Protein AF-A0A918VGZ7-F1 (afdb_monomer)

Solvent-accessible surface area (backbone atoms only — not comparable to full-atom values): 8531 Å² total; per-residue (Å²): 132,85,53,58,67,60,26,50,52,41,35,65,38,82,89,47,57,67,71,57,19,52,51,21,46,54,50,34,32,72,77,57,38,96,34,37,59,64,17,38,50,48,47,35,34,66,74,30,58,44,48,95,52,50,86,80,40,64,59,25,57,39,48,32,49,50,44,53,47,51,25,48,51,58,49,48,56,54,51,51,52,50,53,50,52,52,52,52,32,48,73,71,68,50,72,79,72,69,83,77,64,56,75,90,72,36,46,86,87,71,35,77,29,61,56,18,69,74,35,38,82,59,65,80,91,58,57,58,42,55,47,49,49,54,55,50,38,59,74,70,64,53,75,80,83,80,83,87,129

Sequence (149 aa):
MTCFLTNRAHVHDARLPLRRRHSALRNCITLFAPYGFRATYHHLTLSAAIPWRLEADPDALVWAVEELHGARVLWLARAEEYAAQRRADKQAGRRAVPNPRPWWLRSRWDGPDRVWHQDPFRHPPLRLSEYFRRQNAILGGAELSGLRG

Mean predicted aligned error: 8.01 Å

Foldseek 3Di:
DDDLVVLLVQLVPPVDDLVSNVVSLLVNCVVPPLLPSLLLVVLLCLPLVCDPDCVVPSCSSNVSSVLSVLLVVLLVVVVVVVVVVCVVCVVVVNNDADPPHQQSPQPCPRHVSVVCVVPSPPDDNDRSNVVSVVSVCVVVPPPPPDDDD

Radius of gyration: 17.55 Å; Cα contacts (8 Å, |Δi|>4): 126; chains: 1; bounding box: 43×27×51 Å

Organism: NCBI:txid36818

Secondary structure (DSSP, 8-state):
---HHHHHHHHH-TTS-HHHHHHHHHHHHHH--TT-HHHHHHHHHHHTT--SSTTT-STHHHHHHHHHHHHHHHHHHHHHHHHHHHHHHHHTT--PPPSSPPGGGS-TTTSTHHHHHH-TT-S-SS-HHHHHHHHHHHHTT---TT---

pLDDT: mean 80.6, std 16.65, range [31.03, 96.81]

Structure (mmCIF, N/CA/C/O backbone):
data_AF-A0A918VGZ7-F1
#
_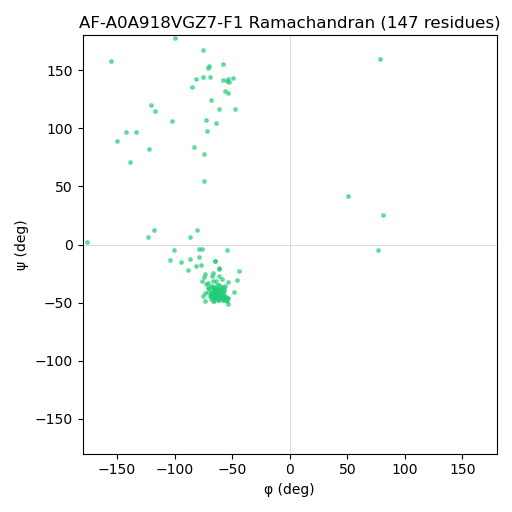entry.id   AF-A0A918VGZ7-F1
#
loop_
_atom_site.group_PDB
_atom_site.id
_atom_site.type_symbol
_atom_site.label_atom_id
_atom_site.label_alt_id
_atom_site.label_comp_id
_atom_site.label_asym_id
_atom_site.label_entity_id
_atom_site.label_seq_id
_atom_site.pdbx_PDB_ins_code
_atom_site.Cartn_x
_atom_site.Cartn_y
_atom_site.Cartn_z
_atom_site.occupancy
_atom_site.B_iso_or_equiv
_atom_site.auth_seq_id
_atom_site.auth_comp_id
_atom_site.auth_asym_id
_atom_site.auth_atom_id
_atom_site.pdbx_PDB_model_num
ATOM 1 N N . MET A 1 1 ? -12.089 9.234 -9.568 1.00 54.66 1 MET A N 1
ATOM 2 C CA . MET A 1 1 ? -10.765 8.679 -9.200 1.00 54.66 1 MET A CA 1
ATOM 3 C C . MET A 1 1 ? -10.811 7.169 -9.371 1.00 54.66 1 MET A C 1
ATOM 5 O O . MET A 1 1 ? -11.768 6.563 -8.908 1.00 54.66 1 MET A O 1
ATOM 9 N N . THR A 1 2 ? -9.835 6.568 -10.051 1.00 75.31 2 THR A N 1
ATOM 10 C CA . THR A 1 2 ? -9.709 5.105 -10.200 1.00 75.31 2 THR A CA 1
ATOM 11 C C . THR A 1 2 ? -9.331 4.445 -8.873 1.00 75.31 2 THR A C 1
ATOM 13 O O . THR A 1 2 ? -8.570 5.014 -8.089 1.00 75.31 2 THR A O 1
ATOM 16 N N . CYS A 1 3 ? -9.858 3.247 -8.600 1.00 90.62 3 CYS A N 1
ATOM 17 C CA . CYS A 1 3 ? -9.607 2.546 -7.340 1.00 90.62 3 CYS A CA 1
ATOM 18 C C . CYS A 1 3 ? -8.193 1.929 -7.294 1.00 90.62 3 CYS A C 1
ATOM 20 O O . CYS A 1 3 ? -7.492 1.842 -8.307 1.00 90.62 3 CYS A O 1
ATOM 22 N N . PHE A 1 4 ? -7.762 1.487 -6.107 1.00 92.81 4 PHE A N 1
ATOM 23 C CA . PHE A 1 4 ? -6.441 0.873 -5.908 1.00 92.81 4 PHE A CA 1
ATOM 24 C C . PHE A 1 4 ? -6.232 -0.343 -6.820 1.00 92.81 4 PHE A C 1
ATOM 26 O O . PHE A 1 4 ? -5.188 -0.468 -7.451 1.00 92.81 4 PHE A O 1
ATOM 33 N N . LEU A 1 5 ? -7.238 -1.216 -6.931 1.00 95.31 5 LEU A N 1
ATOM 34 C CA . LEU A 1 5 ? -7.140 -2.445 -7.723 1.00 95.31 5 LEU A CA 1
ATOM 35 C C . LEU A 1 5 ? -7.014 -2.160 -9.225 1.00 95.31 5 LEU A C 1
ATOM 37 O O . LEU A 1 5 ? -6.244 -2.836 -9.899 1.00 95.31 5 LEU A O 1
ATOM 41 N N . THR A 1 6 ? -7.689 -1.127 -9.737 1.00 96.19 6 THR A N 1
ATOM 42 C CA . THR A 1 6 ? -7.532 -0.695 -11.134 1.00 96.19 6 THR A CA 1
ATOM 43 C C . THR A 1 6 ? -6.113 -0.207 -11.407 1.00 96.19 6 THR A C 1
ATOM 45 O O . THR A 1 6 ? -5.495 -0.615 -12.385 1.00 96.19 6 THR A O 1
ATOM 48 N N . ASN A 1 7 ? -5.559 0.629 -10.523 1.00 95.69 7 ASN A N 1
ATOM 49 C CA . ASN A 1 7 ? -4.178 1.085 -10.672 1.00 95.69 7 ASN A CA 1
ATOM 50 C C . ASN A 1 7 ? -3.186 -0.084 -10.550 1.00 95.69 7 ASN A C 1
ATOM 52 O O . ASN A 1 7 ? -2.257 -0.164 -11.346 1.00 95.69 7 ASN A O 1
ATOM 56 N N . ARG A 1 8 ? -3.414 -1.042 -9.641 1.00 96.75 8 ARG A N 1
ATOM 57 C CA . ARG A 1 8 ? -2.621 -2.279 -9.560 1.00 96.75 8 ARG A CA 1
ATOM 58 C C . ARG A 1 8 ? -2.648 -3.045 -10.882 1.00 96.75 8 ARG A C 1
ATOM 60 O O . ARG A 1 8 ? -1.584 -3.390 -11.380 1.00 96.75 8 ARG A O 1
ATOM 67 N N . ALA A 1 9 ? -3.819 -3.247 -11.483 1.00 96.81 9 ALA A N 1
ATOM 68 C CA . ALA A 1 9 ? -3.925 -3.911 -12.783 1.00 96.81 9 ALA A CA 1
ATOM 69 C C . ALA A 1 9 ? -3.097 -3.193 -13.866 1.00 96.81 9 ALA A C 1
ATOM 71 O O . ALA A 1 9 ? -2.397 -3.843 -14.633 1.00 96.81 9 ALA A O 1
ATOM 72 N N . HIS A 1 10 ? -3.088 -1.857 -13.874 1.00 96.38 10 HIS A N 1
ATOM 73 C CA . HIS A 1 10 ? -2.246 -1.084 -14.791 1.00 96.38 10 HIS A CA 1
ATOM 74 C C . HIS A 1 10 ? -0.740 -1.206 -14.520 1.00 96.38 10 HIS A C 1
ATOM 76 O O . HIS A 1 10 ? 0.043 -1.042 -15.448 1.00 96.38 10 HIS A O 1
ATOM 82 N N . VAL A 1 11 ? -0.304 -1.485 -13.289 1.00 96.06 11 VAL A N 1
ATOM 83 C CA . VAL A 1 11 ? 1.116 -1.769 -13.005 1.00 96.06 11 VAL A CA 1
ATOM 84 C C . VAL A 1 11 ? 1.531 -3.124 -13.589 1.00 96.06 11 VAL A C 1
ATOM 86 O O . VAL A 1 11 ? 2.641 -3.250 -14.109 1.00 96.06 11 VAL A O 1
ATOM 89 N N . HIS A 1 12 ? 0.639 -4.115 -13.537 1.00 96.25 12 HIS A N 1
ATOM 90 C CA . HIS A 1 12 ? 0.852 -5.455 -14.101 1.00 96.25 12 HIS A CA 1
ATOM 91 C C . HIS A 1 12 ? 0.774 -5.499 -15.627 1.00 96.25 12 HIS A C 1
ATOM 93 O O . HIS A 1 12 ? 1.361 -6.381 -16.246 1.00 96.25 12 HIS A O 1
ATOM 99 N N . ASP A 1 13 ? 0.058 -4.563 -16.246 1.00 96.12 13 ASP A N 1
ATOM 100 C CA . ASP A 1 13 ? -0.147 -4.563 -17.691 1.00 96.12 13 ASP A CA 1
ATOM 101 C C . ASP A 1 13 ? 1.136 -4.191 -18.454 1.00 96.12 13 ASP A C 1
ATOM 103 O O . ASP A 1 13 ? 1.468 -3.017 -18.644 1.00 96.12 13 ASP A O 1
ATOM 107 N N . ALA A 1 14 ? 1.850 -5.215 -18.929 1.00 92.44 14 ALA A N 1
ATOM 108 C CA . ALA A 1 14 ? 3.072 -5.080 -19.717 1.00 92.44 14 ALA A CA 1
ATOM 109 C C . ALA A 1 14 ? 2.856 -4.410 -21.088 1.00 92.44 14 ALA A C 1
ATOM 111 O O . ALA A 1 14 ? 3.825 -3.979 -21.710 1.00 92.44 14 ALA A O 1
ATOM 112 N N . ARG A 1 15 ? 1.607 -4.284 -21.563 1.00 95.00 15 ARG A N 1
ATOM 113 C CA . ARG A 1 15 ? 1.286 -3.570 -22.812 1.00 95.00 15 ARG A CA 1
ATOM 114 C C . ARG A 1 15 ? 1.313 -2.056 -22.626 1.00 95.00 15 ARG A C 1
ATOM 116 O O . ARG A 1 15 ? 1.374 -1.314 -23.606 1.00 95.00 15 ARG A O 1
ATOM 123 N N . LEU A 1 16 ? 1.243 -1.579 -21.383 1.00 94.75 16 LEU A N 1
ATOM 124 C CA . LEU A 1 16 ? 1.318 -0.158 -21.086 1.00 94.75 16 LEU A CA 1
ATOM 125 C C . LEU A 1 16 ? 2.775 0.320 -21.072 1.00 94.75 16 LEU A C 1
ATOM 127 O O . LEU A 1 16 ? 3.649 -0.357 -20.528 1.00 94.75 16 LEU A O 1
ATOM 131 N N . PRO A 1 17 ? 3.046 1.542 -21.569 1.00 95.25 17 PRO A N 1
ATOM 132 C CA . PRO A 1 17 ? 4.354 2.162 -21.417 1.00 95.25 17 PRO A CA 1
ATOM 133 C C . PRO A 1 17 ? 4.790 2.201 -19.948 1.00 95.25 17 PRO A C 1
ATOM 135 O O . PRO A 1 17 ? 3.981 2.521 -19.071 1.00 95.25 17 PRO A O 1
ATOM 138 N N . LEU A 1 18 ? 6.083 1.986 -19.684 1.00 93.94 18 LEU A N 1
ATOM 139 C CA . LEU A 1 18 ? 6.672 2.013 -18.334 1.00 93.94 18 LEU A CA 1
ATOM 140 C C . LEU A 1 18 ? 6.265 3.246 -17.522 1.00 93.94 18 LEU A C 1
ATOM 142 O O . LEU A 1 18 ? 5.916 3.137 -16.349 1.00 93.94 18 LEU A O 1
ATOM 146 N N . ARG A 1 19 ? 6.217 4.420 -18.161 1.00 93.44 19 ARG A N 1
ATOM 147 C CA . ARG A 1 19 ? 5.764 5.665 -17.522 1.00 93.44 19 ARG A CA 1
ATOM 148 C C . ARG A 1 19 ? 4.338 5.560 -16.976 1.00 93.44 19 ARG A C 1
ATOM 150 O O . ARG A 1 19 ? 4.083 6.040 -15.878 1.00 93.44 19 ARG A O 1
ATOM 157 N N . ARG A 1 20 ? 3.416 4.914 -17.702 1.00 95.19 20 ARG A N 1
ATOM 158 C CA . ARG A 1 20 ? 2.031 4.709 -17.243 1.00 95.19 20 ARG A CA 1
ATOM 159 C C . ARG A 1 20 ? 1.962 3.704 -16.099 1.00 95.19 20 ARG A C 1
ATOM 161 O O . ARG A 1 20 ? 1.251 3.965 -15.131 1.00 95.19 20 ARG A O 1
ATOM 168 N N . ARG A 1 21 ? 2.734 2.615 -16.173 1.00 96.06 21 ARG A N 1
ATOM 169 C CA . ARG A 1 21 ? 2.862 1.631 -15.082 1.00 96.06 21 ARG A CA 1
ATOM 170 C C . ARG A 1 21 ? 3.387 2.309 -13.809 1.00 96.06 21 ARG A C 1
ATOM 172 O O . ARG A 1 21 ? 2.798 2.179 -12.740 1.00 96.06 21 ARG A O 1
ATOM 179 N N . HIS A 1 22 ? 4.419 3.145 -13.931 1.00 94.94 22 HIS A N 1
ATOM 180 C CA . HIS A 1 22 ? 4.969 3.926 -12.818 1.00 94.94 22 HIS A CA 1
ATOM 181 C C . HIS A 1 22 ? 3.978 4.953 -12.254 1.00 94.94 22 HIS A C 1
ATOM 183 O O . HIS A 1 22 ? 3.819 5.057 -11.037 1.00 94.94 22 HIS A O 1
ATOM 189 N N . SER A 1 23 ? 3.253 5.680 -13.109 1.00 95.12 23 SER A N 1
ATOM 190 C CA . SER A 1 23 ? 2.178 6.578 -12.664 1.00 95.12 23 SER A CA 1
ATOM 191 C C . SER A 1 23 ? 1.075 5.829 -11.913 1.00 95.12 23 SER A C 1
ATOM 193 O O . SER A 1 23 ? 0.595 6.320 -10.892 1.00 95.12 23 SER A O 1
ATOM 195 N N . ALA A 1 24 ? 0.704 4.629 -12.364 1.00 95.88 24 ALA A N 1
ATOM 196 C CA . ALA A 1 24 ? -0.270 3.793 -11.674 1.00 95.88 24 ALA A CA 1
ATOM 197 C C . ALA A 1 24 ? 0.234 3.355 -10.286 1.00 95.88 24 ALA A C 1
ATOM 199 O O . ALA A 1 24 ? -0.512 3.462 -9.311 1.00 95.88 24 ALA A O 1
ATOM 200 N N . LEU A 1 25 ? 1.515 2.987 -10.151 1.00 95.12 25 LEU A N 1
ATOM 201 C CA . LEU A 1 25 ? 2.133 2.718 -8.845 1.00 95.12 25 LEU A CA 1
ATOM 202 C C . LEU A 1 25 ? 2.057 3.947 -7.921 1.00 95.12 25 LEU A C 1
ATOM 204 O O 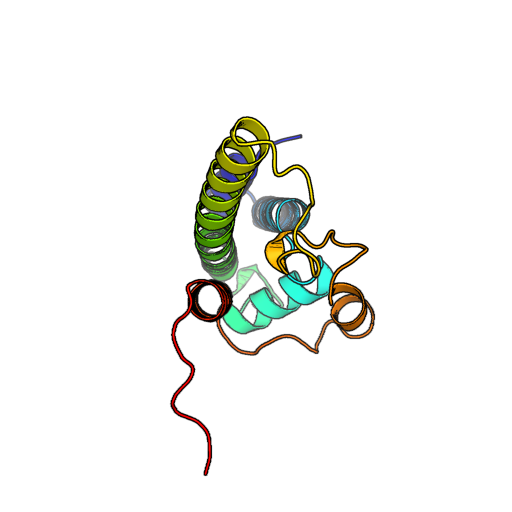. LEU A 1 25 ? 1.643 3.839 -6.767 1.00 95.12 25 LEU A O 1
ATOM 208 N N . ARG A 1 26 ? 2.383 5.142 -8.426 1.00 94.31 26 ARG A N 1
ATOM 209 C CA . ARG A 1 26 ? 2.274 6.396 -7.654 1.00 94.31 26 ARG A CA 1
ATOM 210 C C . ARG A 1 26 ? 0.836 6.692 -7.216 1.00 94.31 26 ARG A C 1
ATOM 212 O O . ARG A 1 26 ? 0.623 7.200 -6.112 1.00 94.31 26 ARG A O 1
ATOM 219 N N . ASN A 1 27 ? -0.155 6.348 -8.036 1.00 94.56 27 ASN A N 1
ATOM 220 C CA . ASN A 1 27 ? -1.563 6.454 -7.657 1.00 94.56 27 ASN A CA 1
ATOM 221 C C . ASN A 1 27 ? -1.923 5.458 -6.546 1.00 94.56 27 ASN A C 1
ATOM 223 O O . ASN A 1 27 ? -2.581 5.851 -5.583 1.00 94.56 27 ASN A O 1
ATOM 227 N N . CYS A 1 28 ? -1.442 4.211 -6.613 1.00 94.56 28 CYS A N 1
ATOM 228 C CA . CYS A 1 28 ? -1.604 3.238 -5.526 1.00 94.56 28 CYS A CA 1
ATOM 229 C C . CYS A 1 28 ? -1.037 3.765 -4.200 1.00 94.56 28 CYS A C 1
ATOM 231 O O . CYS A 1 28 ? -1.713 3.679 -3.176 1.00 94.56 28 CYS A O 1
ATOM 233 N N . ILE A 1 29 ? 0.153 4.376 -4.224 1.00 92.19 29 ILE A N 1
ATOM 234 C CA . ILE A 1 29 ? 0.775 4.974 -3.031 1.00 92.19 29 ILE A CA 1
ATOM 235 C C . ILE A 1 29 ? -0.044 6.168 -2.534 1.00 92.19 29 ILE A C 1
ATOM 237 O O . ILE A 1 29 ? -0.258 6.317 -1.338 1.00 92.19 29 ILE A O 1
ATOM 241 N N . THR A 1 30 ? -0.567 7.009 -3.428 1.00 89.75 30 THR A N 1
ATOM 242 C CA . THR A 1 30 ? -1.451 8.118 -3.027 1.00 89.75 30 THR A CA 1
ATOM 243 C C . THR A 1 30 ? -2.679 7.619 -2.259 1.00 89.75 30 THR A C 1
ATOM 245 O O . THR A 1 30 ? -3.068 8.252 -1.277 1.00 89.75 30 THR A O 1
ATOM 248 N N . LEU A 1 31 ? -3.243 6.478 -2.672 1.00 89.19 31 LEU A N 1
ATOM 249 C CA . LEU A 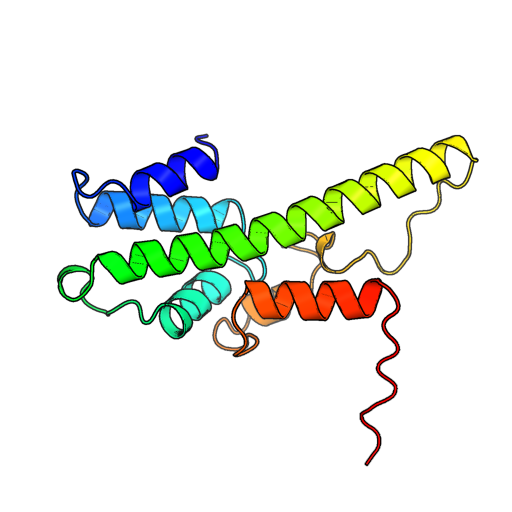1 31 ? -4.403 5.843 -2.040 1.00 89.19 31 LEU A CA 1
ATOM 250 C C . LEU A 1 31 ? -4.066 5.112 -0.730 1.00 89.19 31 LEU A C 1
ATOM 252 O O . LEU A 1 31 ? -4.917 5.032 0.152 1.00 89.19 31 LEU A O 1
ATOM 256 N N . PHE A 1 32 ? -2.856 4.567 -0.598 1.00 88.44 32 PHE A N 1
ATOM 257 C CA . PHE A 1 32 ? -2.395 3.867 0.600 1.00 88.44 32 PHE A CA 1
ATOM 258 C C . PHE A 1 32 ? -0.917 4.189 0.858 1.00 88.44 32 PHE A C 1
ATOM 260 O O . PHE A 1 32 ? -0.025 3.584 0.269 1.00 88.44 32 PHE A O 1
ATOM 267 N N . ALA A 1 33 ? -0.670 5.161 1.741 1.00 85.50 33 ALA A N 1
ATOM 268 C CA . ALA A 1 33 ? 0.670 5.615 2.115 1.00 85.50 33 ALA A CA 1
ATOM 269 C C . ALA A 1 33 ? 0.875 5.468 3.631 1.00 85.50 33 ALA A C 1
ATOM 271 O O . ALA A 1 33 ? 0.694 6.453 4.352 1.00 85.50 33 ALA A O 1
ATOM 272 N N . PRO A 1 34 ? 1.231 4.269 4.124 1.00 79.44 34 PRO A N 1
ATOM 273 C CA . PRO A 1 34 ? 1.352 4.001 5.557 1.00 79.44 34 PRO A CA 1
ATOM 274 C C . PRO A 1 34 ? 2.414 4.846 6.273 1.00 79.44 34 PRO A C 1
ATOM 276 O O . PRO A 1 34 ? 2.342 4.985 7.487 1.00 79.44 34 PRO A O 1
ATOM 279 N N . TYR A 1 35 ? 3.377 5.412 5.538 1.00 77.38 35 TYR A N 1
ATOM 280 C CA . TYR A 1 35 ? 4.420 6.302 6.071 1.00 77.38 35 TYR A CA 1
ATOM 281 C C . TYR A 1 35 ? 4.350 7.711 5.456 1.00 77.38 35 TYR A C 1
ATOM 283 O O . TYR A 1 35 ? 5.288 8.495 5.546 1.00 77.38 35 TYR A O 1
ATOM 291 N N . GLY A 1 36 ? 3.265 8.034 4.747 1.00 80.81 36 GLY A N 1
ATOM 292 C CA . GLY A 1 36 ? 3.237 9.170 3.828 1.00 80.81 36 GLY A CA 1
ATOM 293 C C . GLY A 1 36 ? 3.927 8.866 2.490 1.00 80.81 36 GLY A C 1
ATOM 294 O O . GLY A 1 36 ? 4.696 7.918 2.347 1.00 80.81 36 GLY A O 1
ATOM 295 N N . PHE A 1 37 ? 3.607 9.654 1.457 1.00 86.06 37 PHE A N 1
ATOM 296 C CA . PHE A 1 37 ? 3.957 9.317 0.068 1.00 86.06 37 PHE A CA 1
ATOM 297 C C . PHE A 1 37 ? 5.466 9.125 -0.145 1.00 86.06 37 PHE A C 1
ATOM 299 O O . PHE A 1 37 ? 5.880 8.143 -0.754 1.00 86.06 37 PHE A O 1
ATOM 306 N N . ARG A 1 38 ? 6.286 10.061 0.355 1.00 86.00 38 ARG A N 1
ATOM 307 C CA . ARG A 1 38 ? 7.740 10.061 0.131 1.00 86.00 38 ARG A CA 1
ATOM 308 C C . ARG A 1 38 ? 8.420 8.878 0.813 1.00 86.00 38 ARG A C 1
ATOM 310 O O . ARG A 1 38 ? 9.161 8.164 0.150 1.00 86.00 38 ARG A O 1
ATOM 317 N N . ALA A 1 39 ? 8.121 8.649 2.089 1.00 87.31 39 ALA A N 1
ATOM 318 C CA . ALA A 1 39 ? 8.716 7.557 2.848 1.00 87.31 39 ALA A CA 1
ATOM 319 C C . ALA A 1 39 ? 8.243 6.189 2.337 1.00 87.31 39 ALA A C 1
ATOM 321 O O . ALA A 1 39 ? 9.052 5.285 2.179 1.00 87.31 39 ALA A O 1
ATOM 322 N N . THR A 1 40 ? 6.960 6.036 1.977 1.00 88.75 40 THR A N 1
ATOM 323 C CA . THR A 1 40 ? 6.472 4.794 1.352 1.00 88.75 40 THR A CA 1
ATOM 324 C C . THR A 1 40 ? 7.127 4.545 -0.010 1.00 88.75 40 THR A C 1
ATOM 326 O O . THR A 1 40 ? 7.507 3.416 -0.298 1.00 88.75 40 THR A O 1
ATOM 329 N N . TYR A 1 41 ? 7.304 5.571 -0.848 1.00 90.50 41 TYR A N 1
ATOM 330 C CA . TYR A 1 41 ? 7.990 5.403 -2.133 1.00 90.50 41 TYR A CA 1
ATOM 331 C C . TYR A 1 41 ? 9.473 5.047 -1.959 1.00 90.50 41 TYR A C 1
ATOM 333 O O . TYR A 1 41 ? 9.976 4.159 -2.648 1.00 90.50 41 TYR A O 1
ATOM 341 N N . HIS A 1 42 ? 10.166 5.706 -1.026 1.00 90.12 42 HIS A N 1
ATOM 342 C CA . HIS A 1 42 ? 11.555 5.386 -0.707 1.00 90.12 42 HIS A CA 1
ATOM 343 C C . HIS A 1 42 ? 11.688 3.948 -0.187 1.00 90.12 42 HIS A C 1
ATOM 345 O O . HIS A 1 42 ? 12.498 3.185 -0.708 1.00 90.12 42 HIS A O 1
ATOM 351 N N . HIS A 1 43 ? 10.803 3.542 0.724 1.00 90.31 43 HIS A N 1
ATOM 352 C CA . HIS A 1 43 ? 10.729 2.177 1.230 1.00 90.31 43 HIS A CA 1
ATOM 353 C C . HIS A 1 43 ? 10.599 1.150 0.108 1.00 90.31 43 HIS A C 1
ATOM 355 O O . HIS A 1 43 ? 11.384 0.212 0.046 1.00 90.31 43 HIS A O 1
ATOM 361 N N . LEU A 1 44 ? 9.644 1.354 -0.804 1.00 91.00 44 LEU A N 1
ATOM 362 C CA . LEU A 1 44 ? 9.429 0.457 -1.940 1.00 91.00 44 LEU A CA 1
ATOM 363 C C . LEU A 1 44 ? 10.623 0.435 -2.899 1.00 91.00 44 LEU A C 1
ATOM 365 O O . LEU A 1 44 ? 10.900 -0.595 -3.501 1.00 91.00 44 LEU A O 1
ATOM 369 N N . THR A 1 45 ? 11.349 1.549 -3.023 1.00 90.56 45 THR A N 1
ATOM 370 C CA . THR A 1 45 ? 12.577 1.604 -3.828 1.00 90.56 45 THR A CA 1
ATOM 371 C C . THR A 1 45 ? 13.650 0.685 -3.245 1.00 90.56 45 THR A C 1
ATOM 373 O O . THR A 1 45 ? 14.306 -0.030 -3.997 1.00 90.56 45 THR A O 1
ATOM 376 N N . LEU A 1 46 ? 13.789 0.650 -1.916 1.00 89.62 46 LEU A N 1
ATOM 377 C CA . LEU A 1 46 ? 14.731 -0.236 -1.229 1.00 89.62 46 LEU A CA 1
ATOM 378 C C . LEU A 1 46 ? 14.249 -1.691 -1.197 1.00 89.62 46 LEU A C 1
ATOM 380 O O . LEU A 1 46 ? 15.026 -2.603 -1.461 1.00 89.62 46 LEU A O 1
ATOM 384 N N . SER A 1 47 ? 12.973 -1.924 -0.887 1.00 88.56 47 SER A N 1
ATOM 385 C CA . SER A 1 47 ? 12.438 -3.272 -0.702 1.00 88.56 47 SER A CA 1
ATOM 386 C C . SER A 1 47 ? 12.278 -4.005 -2.036 1.00 88.56 47 SER A C 1
ATOM 388 O O . SER A 1 47 ? 12.731 -5.140 -2.186 1.00 88.56 47 SER A O 1
ATOM 390 N N . ALA A 1 48 ? 11.662 -3.378 -3.036 1.00 88.50 48 ALA A N 1
ATOM 391 C CA . ALA A 1 48 ? 11.457 -3.970 -4.357 1.00 88.50 48 ALA A CA 1
ATOM 392 C C . ALA A 1 48 ? 12.648 -3.754 -5.304 1.00 88.50 48 ALA A C 1
ATOM 394 O O . ALA A 1 48 ? 12.538 -4.091 -6.477 1.00 88.50 48 ALA A O 1
ATOM 395 N N . ALA A 1 49 ? 13.758 -3.197 -4.800 1.00 87.06 49 ALA A N 1
ATOM 396 C CA . ALA A 1 49 ? 14.972 -2.912 -5.562 1.00 87.06 49 ALA A CA 1
ATOM 397 C C . ALA A 1 49 ? 14.697 -2.131 -6.862 1.00 87.06 49 ALA A C 1
ATOM 399 O O . ALA A 1 49 ? 15.274 -2.426 -7.906 1.00 87.06 49 ALA A O 1
ATOM 400 N N . ILE A 1 50 ? 13.805 -1.132 -6.803 1.00 87.62 50 ILE A N 1
ATOM 401 C CA . ILE A 1 50 ? 13.414 -0.354 -7.986 1.00 87.62 50 ILE A CA 1
ATOM 402 C C . ILE A 1 50 ? 14.659 0.351 -8.542 1.00 87.62 50 ILE A C 1
ATOM 404 O O . ILE A 1 50 ? 15.227 1.209 -7.856 1.00 87.62 50 ILE A O 1
ATOM 408 N N . PRO A 1 51 ? 15.088 0.035 -9.776 1.00 85.75 51 PRO A N 1
ATOM 409 C CA . PRO A 1 51 ? 16.286 0.628 -10.341 1.00 85.75 51 PRO A CA 1
ATOM 410 C C . PRO A 1 51 ? 16.065 2.110 -10.650 1.00 85.75 51 PRO A C 1
ATOM 412 O O . PRO A 1 51 ? 14.958 2.555 -10.961 1.00 85.75 51 PRO A O 1
ATOM 415 N N . TRP A 1 52 ? 17.156 2.882 -10.651 1.00 83.88 52 TRP A N 1
ATOM 416 C CA . TRP A 1 52 ? 17.123 4.281 -11.094 1.00 83.88 52 TRP A CA 1
ATOM 417 C C . TRP A 1 52 ? 16.621 4.418 -12.541 1.00 83.88 52 TRP A C 1
ATOM 419 O O . TRP A 1 52 ? 15.892 5.353 -12.871 1.00 83.88 52 TRP A O 1
ATOM 429 N N . ARG A 1 53 ? 16.997 3.461 -13.401 1.00 88.88 53 ARG A N 1
ATOM 430 C CA . ARG A 1 53 ? 16.469 3.304 -14.760 1.00 88.88 53 ARG A CA 1
ATOM 431 C C . ARG A 1 53 ? 15.455 2.169 -14.765 1.00 88.88 53 ARG A C 1
ATOM 433 O O . ARG A 1 53 ? 15.847 1.009 -14.696 1.00 88.88 53 ARG A O 1
ATOM 440 N N . LEU A 1 54 ? 14.172 2.509 -14.853 1.00 86.06 54 LEU A N 1
ATOM 441 C CA . LEU A 1 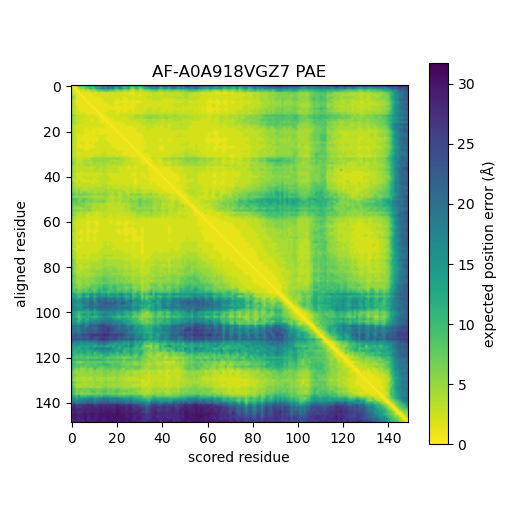54 ? 13.065 1.543 -14.821 1.00 86.06 54 LEU A CA 1
ATOM 442 C C . LEU A 1 54 ? 13.113 0.535 -15.977 1.00 86.06 54 LEU A C 1
ATOM 444 O O . LEU A 1 54 ? 12.532 -0.537 -15.881 1.00 86.06 54 LEU A O 1
ATOM 448 N N . GLU A 1 55 ? 13.805 0.869 -17.063 1.00 89.00 55 GLU A N 1
ATOM 449 C CA . GLU A 1 55 ? 14.035 -0.016 -18.201 1.00 89.00 55 GLU A CA 1
ATOM 450 C C . GLU A 1 55 ? 14.932 -1.213 -17.853 1.00 89.00 55 GLU A C 1
ATOM 452 O O . GLU A 1 55 ? 14.855 -2.231 -18.532 1.00 89.00 55 GLU A O 1
ATOM 457 N N . ALA A 1 56 ? 15.775 -1.100 -16.818 1.00 90.75 56 ALA A N 1
ATOM 458 C CA . ALA A 1 56 ? 16.676 -2.174 -16.402 1.00 90.75 56 ALA A CA 1
ATOM 459 C C . ALA A 1 56 ? 15.933 -3.328 -15.713 1.00 90.75 56 ALA A C 1
ATOM 461 O O . ALA A 1 56 ? 16.328 -4.479 -15.862 1.00 90.75 56 ALA A O 1
ATOM 462 N N . ASP A 1 57 ? 14.864 -3.008 -14.980 1.00 90.75 57 ASP A N 1
ATOM 463 C CA . ASP A 1 57 ? 13.981 -3.985 -14.345 1.00 90.75 57 ASP A CA 1
ATOM 464 C C . ASP A 1 57 ? 12.549 -3.417 -14.240 1.00 90.75 57 ASP A C 1
ATOM 466 O O . ASP A 1 57 ? 12.187 -2.758 -13.256 1.00 90.75 57 ASP A O 1
ATOM 470 N N . PRO A 1 58 ? 11.719 -3.642 -15.276 1.00 90.44 58 PRO A N 1
ATOM 471 C CA . PRO A 1 58 ? 10.298 -3.304 -15.260 1.00 90.44 58 PRO A CA 1
ATOM 472 C C . PRO A 1 58 ? 9.486 -4.026 -14.178 1.00 90.44 58 PRO A C 1
ATOM 474 O O . PRO A 1 58 ? 8.440 -3.517 -13.758 1.00 90.44 58 PRO A O 1
ATOM 477 N N . ASP A 1 59 ? 9.928 -5.210 -13.755 1.00 92.69 59 ASP A N 1
ATOM 478 C CA . ASP A 1 59 ? 9.186 -6.090 -12.853 1.00 92.69 59 ASP A CA 1
ATOM 479 C C . ASP A 1 59 ? 9.349 -5.671 -11.389 1.00 92.69 59 ASP A C 1
ATOM 481 O O . ASP A 1 59 ? 8.452 -5.912 -10.577 1.00 92.69 59 ASP A O 1
ATOM 485 N N . ALA A 1 60 ? 10.375 -4.877 -11.074 1.00 93.75 60 ALA A N 1
ATOM 486 C CA . ALA A 1 60 ? 10.487 -4.186 -9.792 1.00 93.75 60 ALA A CA 1
ATOM 487 C C . ALA A 1 60 ? 9.236 -3.345 -9.448 1.00 93.75 60 ALA A C 1
ATOM 489 O O . ALA A 1 60 ? 8.838 -3.251 -8.283 1.00 93.75 60 ALA A O 1
ATOM 490 N N . LEU A 1 61 ? 8.546 -2.772 -10.448 1.00 94.19 61 LEU A N 1
ATOM 491 C CA . LEU A 1 61 ? 7.276 -2.059 -10.228 1.00 94.19 61 LEU A CA 1
ATOM 492 C C . LEU A 1 61 ? 6.154 -3.001 -9.781 1.00 94.19 61 LEU A C 1
ATOM 494 O O . LEU A 1 61 ? 5.311 -2.623 -8.962 1.00 94.19 61 LEU A O 1
ATOM 498 N N . VAL A 1 62 ? 6.145 -4.220 -10.321 1.00 95.69 62 VAL A N 1
ATOM 499 C CA . VAL A 1 62 ? 5.186 -5.262 -9.962 1.00 95.69 62 VAL A CA 1
ATOM 500 C C . VAL A 1 62 ? 5.445 -5.732 -8.535 1.00 95.69 62 VAL A C 1
ATOM 502 O O . VAL A 1 62 ? 4.523 -5.754 -7.721 1.00 95.69 62 VAL A O 1
ATOM 505 N N . TRP A 1 63 ? 6.697 -6.009 -8.177 1.00 94.75 63 TRP A N 1
ATOM 506 C CA . TRP A 1 63 ? 7.045 -6.384 -6.805 1.00 94.75 63 TRP A CA 1
ATOM 507 C C . TRP A 1 63 ? 6.676 -5.292 -5.798 1.00 94.75 63 TRP A C 1
ATOM 509 O O . TRP A 1 63 ? 6.096 -5.586 -4.751 1.00 94.75 63 TRP A O 1
ATOM 519 N N . ALA A 1 64 ? 6.915 -4.025 -6.146 1.00 95.12 64 ALA A N 1
ATOM 520 C CA . ALA A 1 64 ? 6.537 -2.890 -5.313 1.00 95.12 64 ALA A CA 1
ATOM 521 C C . ALA A 1 64 ? 5.017 -2.801 -5.089 1.00 95.12 64 ALA A C 1
ATOM 523 O O . ALA A 1 64 ? 4.568 -2.588 -3.958 1.00 95.12 64 ALA A O 1
ATOM 524 N N . VAL A 1 65 ? 4.202 -2.964 -6.143 1.00 96.19 65 VAL A N 1
ATOM 525 C CA . VAL A 1 65 ? 2.739 -2.889 -5.996 1.00 96.19 65 VAL A CA 1
ATOM 526 C C . VAL A 1 65 ? 2.173 -4.092 -5.244 1.00 96.19 65 VAL A C 1
ATOM 528 O O . VAL A 1 65 ? 1.210 -3.923 -4.497 1.00 96.19 65 VAL A O 1
ATOM 531 N N . GLU A 1 66 ? 2.769 -5.278 -5.388 1.00 95.62 66 GLU A N 1
ATOM 532 C CA . GLU A 1 66 ? 2.357 -6.474 -4.648 1.00 95.62 66 GLU A CA 1
ATOM 533 C C . GLU A 1 66 ? 2.674 -6.365 -3.161 1.00 95.62 66 GLU A C 1
ATOM 535 O O . GLU A 1 66 ? 1.818 -6.666 -2.327 1.00 95.62 66 GLU A O 1
ATOM 540 N N . GLU A 1 67 ? 3.854 -5.858 -2.807 1.00 94.50 67 GLU A N 1
ATOM 541 C CA . GLU A 1 67 ? 4.191 -5.594 -1.411 1.00 94.50 67 GLU A CA 1
ATOM 542 C C . GLU A 1 67 ? 3.218 -4.583 -0.785 1.00 94.50 67 GLU A C 1
ATOM 544 O O . GLU A 1 67 ? 2.671 -4.816 0.301 1.00 94.50 67 GLU A O 1
ATOM 549 N N . LEU A 1 68 ? 2.945 -3.486 -1.500 1.00 94.38 68 LEU A N 1
ATOM 550 C CA . LEU A 1 68 ? 1.991 -2.470 -1.066 1.00 94.38 68 LEU A CA 1
ATOM 551 C C . LEU A 1 68 ? 0.573 -3.043 -0.931 1.00 94.38 68 LEU A C 1
ATOM 553 O O . LEU A 1 68 ? -0.140 -2.731 0.025 1.00 94.38 68 LEU A O 1
ATOM 557 N N . HIS A 1 69 ? 0.155 -3.890 -1.873 1.00 95.31 69 HIS A N 1
ATOM 558 C CA . HIS A 1 69 ? -1.148 -4.542 -1.845 1.00 95.31 69 HIS A CA 1
ATOM 559 C C . HIS A 1 69 ? -1.276 -5.507 -0.664 1.00 95.31 69 HIS A C 1
ATOM 561 O O . HIS A 1 69 ? -2.276 -5.440 0.051 1.00 95.31 69 HIS A O 1
ATOM 567 N N . GLY A 1 70 ? -0.265 -6.341 -0.410 1.00 93.75 70 GLY A N 1
ATOM 568 C CA . GLY A 1 70 ? -0.250 -7.267 0.722 1.00 93.75 70 GLY A CA 1
ATOM 569 C C . GLY A 1 70 ? -0.371 -6.541 2.062 1.00 93.75 70 GLY A C 1
ATOM 570 O O . GLY A 1 70 ? -1.176 -6.924 2.911 1.00 93.75 70 GLY A O 1
ATOM 571 N N . ALA A 1 71 ? 0.348 -5.430 2.227 1.00 91.31 71 ALA A N 1
ATOM 572 C CA . ALA A 1 71 ? 0.198 -4.563 3.393 1.00 91.31 71 ALA A CA 1
ATOM 573 C C . ALA A 1 71 ? -1.207 -3.941 3.486 1.00 91.31 71 ALA A C 1
ATOM 575 O O . ALA A 1 71 ? -1.809 -3.910 4.561 1.00 91.31 71 ALA A O 1
ATOM 576 N N . ARG A 1 72 ? -1.772 -3.499 2.356 1.00 91.25 72 ARG A N 1
ATOM 577 C CA . ARG A 1 72 ? -3.126 -2.932 2.301 1.00 91.25 72 ARG A CA 1
ATOM 578 C C . ARG A 1 72 ? -4.204 -3.944 2.694 1.00 91.25 72 ARG A C 1
ATOM 580 O O . ARG A 1 72 ? -5.170 -3.559 3.346 1.00 91.25 72 ARG A O 1
ATOM 587 N N . VAL A 1 73 ? -4.065 -5.213 2.308 1.00 92.19 73 VAL A N 1
ATOM 588 C CA . VAL A 1 73 ? -4.998 -6.286 2.697 1.00 92.19 73 VAL A CA 1
ATOM 589 C C . VAL A 1 73 ? -4.991 -6.479 4.214 1.00 92.19 73 VAL A C 1
ATOM 591 O O . VAL A 1 73 ? -6.053 -6.492 4.830 1.00 92.19 73 VAL A O 1
ATOM 594 N N . LEU A 1 74 ? -3.805 -6.537 4.828 1.00 89.56 74 LEU A N 1
ATOM 595 C CA . LEU A 1 74 ? -3.666 -6.652 6.285 1.00 89.56 74 LEU A CA 1
ATOM 596 C C . LEU A 1 74 ? -4.255 -5.445 7.024 1.00 89.56 74 LEU A C 1
ATOM 598 O O . LEU A 1 74 ? -4.868 -5.601 8.080 1.00 89.56 74 LEU A O 1
ATOM 602 N N . TRP A 1 75 ? -4.082 -4.245 6.466 1.00 87.19 75 TRP A N 1
ATOM 603 C CA . TRP A 1 75 ? -4.687 -3.029 7.003 1.00 87.19 75 TRP A CA 1
ATOM 604 C C . TRP A 1 75 ? -6.218 -3.057 6.913 1.00 87.19 75 TRP A C 1
ATOM 606 O O . TRP A 1 75 ? -6.886 -2.733 7.893 1.00 87.19 75 TRP A O 1
ATOM 616 N N . LEU A 1 76 ? -6.778 -3.466 5.768 1.00 88.12 76 LEU A N 1
ATOM 617 C CA . LEU A 1 76 ? -8.228 -3.538 5.569 1.00 88.12 76 LEU A CA 1
ATOM 618 C C . LEU A 1 76 ? -8.892 -4.531 6.517 1.00 88.12 76 LEU A C 1
ATOM 620 O O . LEU A 1 76 ? -9.859 -4.158 7.175 1.00 88.12 76 LEU A O 1
ATOM 624 N N . ALA A 1 77 ? -8.344 -5.743 6.636 1.00 88.38 77 ALA A N 1
ATOM 625 C CA . ALA A 1 77 ? -8.867 -6.754 7.553 1.00 88.38 77 ALA A CA 1
ATOM 626 C C . ALA A 1 77 ? -8.955 -6.198 8.984 1.00 88.38 77 ALA A C 1
ATOM 628 O O . ALA A 1 77 ? -9.998 -6.260 9.636 1.00 88.38 77 ALA A O 1
ATOM 629 N N . ARG A 1 78 ? -7.892 -5.519 9.436 1.00 84.12 78 ARG A N 1
ATOM 630 C CA . ARG A 1 78 ? -7.871 -4.915 10.769 1.00 84.12 78 ARG A CA 1
ATOM 631 C C . ARG A 1 78 ? -8.841 -3.738 10.914 1.00 84.12 78 ARG A C 1
ATOM 633 O O . ARG A 1 78 ? -9.429 -3.537 11.980 1.00 84.12 78 ARG A O 1
ATOM 640 N N . ALA A 1 79 ? -9.014 -2.940 9.863 1.00 84.12 79 ALA A N 1
ATOM 641 C CA . ALA A 1 79 ? -9.977 -1.843 9.846 1.00 84.12 79 ALA A CA 1
ATOM 642 C C . ALA A 1 79 ? -11.428 -2.353 9.928 1.00 84.12 79 ALA A C 1
ATOM 644 O O . ALA A 1 79 ? -12.242 -1.760 10.639 1.00 84.12 79 ALA A O 1
ATOM 645 N N . GLU A 1 80 ? -11.740 -3.460 9.254 1.00 86.88 80 GLU A N 1
ATOM 646 C CA . GLU A 1 80 ? -13.058 -4.104 9.272 1.00 86.88 80 GLU A CA 1
ATOM 647 C C . GLU A 1 80 ? -13.395 -4.693 10.646 1.00 86.88 80 GLU A C 1
ATOM 649 O O . GLU A 1 80 ? -14.478 -4.420 11.174 1.00 86.88 80 GLU A O 1
ATOM 654 N N . GLU A 1 81 ? -12.454 -5.410 11.269 1.00 86.19 81 GLU A N 1
ATOM 655 C CA . GLU A 1 81 ? -12.583 -5.913 12.644 1.00 86.19 81 GLU A CA 1
ATOM 656 C C . GLU A 1 81 ? -12.876 -4.776 13.628 1.00 86.19 81 GLU A C 1
ATOM 658 O O . GLU A 1 81 ? -13.820 -4.838 14.420 1.00 86.19 81 GLU A O 1
ATOM 663 N N . TYR A 1 82 ? -12.110 -3.685 13.544 1.00 82.25 82 TYR A N 1
ATOM 664 C CA . TYR A 1 82 ? -12.336 -2.516 14.385 1.00 82.25 82 TYR A CA 1
ATOM 665 C C . TYR A 1 82 ? -13.709 -1.885 14.123 1.00 82.25 82 TYR A C 1
ATOM 667 O O . TYR A 1 82 ? -14.419 -1.522 15.062 1.00 82.25 82 TYR A O 1
ATOM 675 N N . ALA A 1 83 ? -14.127 -1.768 12.860 1.00 85.44 83 ALA A N 1
ATOM 676 C CA . ALA A 1 83 ? -15.444 -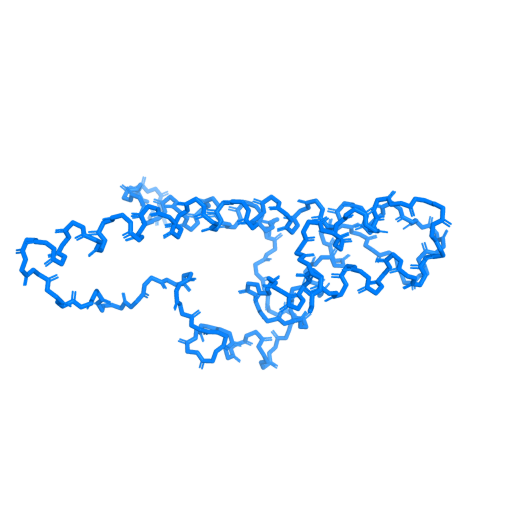1.247 12.517 1.00 85.44 83 ALA A CA 1
ATOM 677 C C . ALA A 1 83 ? -16.579 -2.139 13.049 1.00 85.44 83 ALA A C 1
ATOM 679 O O . ALA A 1 83 ? -17.625 -1.619 13.443 1.00 85.44 83 ALA A O 1
ATOM 680 N N . ALA A 1 84 ? -16.401 -3.462 13.081 1.00 88.12 84 ALA A N 1
ATOM 681 C CA . ALA A 1 84 ? -17.335 -4.393 13.713 1.00 88.12 84 ALA A CA 1
ATOM 682 C C . ALA A 1 84 ? -17.385 -4.192 15.236 1.00 88.12 84 ALA A C 1
ATOM 684 O O . ALA A 1 84 ? -18.469 -3.974 15.780 1.00 88.12 84 ALA A O 1
ATOM 685 N N . GLN A 1 85 ? -16.227 -4.127 15.902 1.00 85.38 85 GLN A N 1
ATOM 686 C CA . GLN A 1 85 ? -16.148 -3.873 17.344 1.00 85.38 85 GLN A CA 1
ATOM 687 C C . GLN A 1 85 ? -16.813 -2.544 17.721 1.00 85.38 85 GLN A C 1
ATOM 689 O O . GLN A 1 85 ? -17.616 -2.474 18.649 1.00 85.38 85 GLN A O 1
ATOM 694 N N . ARG A 1 86 ? -16.553 -1.477 16.957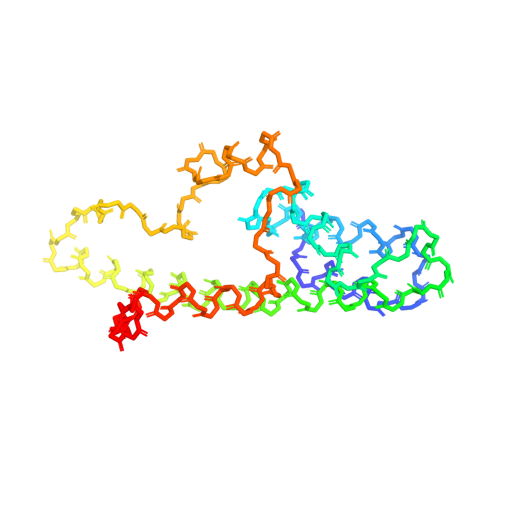 1.00 86.31 86 ARG A N 1
ATOM 695 C CA . ARG A 1 86 ? -17.170 -0.165 17.194 1.00 86.31 86 ARG A CA 1
ATOM 696 C C . ARG A 1 86 ? -18.672 -0.158 16.949 1.00 86.31 86 ARG A C 1
ATOM 698 O O . ARG A 1 86 ? -19.369 0.613 17.606 1.00 86.31 86 ARG A O 1
ATOM 705 N N . ARG A 1 87 ? -19.185 -0.966 16.016 1.00 87.69 87 ARG A N 1
ATOM 706 C CA . ARG A 1 87 ? -20.634 -1.142 15.833 1.00 87.69 87 ARG A CA 1
ATOM 707 C C . ARG A 1 87 ? -21.253 -1.813 17.061 1.00 87.69 87 ARG A C 1
ATOM 709 O O . ARG A 1 87 ? -22.232 -1.280 17.578 1.00 87.69 87 ARG A O 1
ATOM 716 N N . ALA A 1 88 ? -20.634 -2.876 17.576 1.00 87.44 88 ALA A N 1
ATOM 717 C CA . ALA A 1 88 ? -21.083 -3.567 18.786 1.00 87.44 88 ALA A CA 1
ATOM 718 C C . ALA A 1 88 ? -21.023 -2.667 20.036 1.00 87.44 88 ALA A C 1
ATOM 720 O O . ALA A 1 88 ? -21.997 -2.570 20.778 1.00 87.44 88 ALA A O 1
ATOM 721 N N . ASP A 1 89 ? -19.928 -1.926 20.240 1.00 87.06 89 ASP A N 1
ATOM 722 C CA . ASP A 1 89 ? -19.798 -0.989 21.365 1.00 87.06 89 ASP A CA 1
ATOM 723 C C . ASP A 1 89 ? -20.860 0.113 21.329 1.00 87.06 89 ASP A C 1
ATOM 725 O O . ASP A 1 89 ? -21.463 0.432 22.354 1.00 87.06 89 ASP A O 1
ATOM 729 N N . LYS A 1 90 ? -21.123 0.681 20.142 1.00 87.19 90 LYS A N 1
ATOM 730 C CA . LYS A 1 90 ? -22.170 1.696 19.957 1.00 87.19 90 LYS A CA 1
ATOM 731 C C . LYS A 1 90 ? -23.557 1.143 20.279 1.00 87.19 90 LYS A C 1
ATOM 733 O O . LYS A 1 90 ? -24.343 1.865 20.891 1.00 87.19 90 LYS A O 1
ATOM 738 N N . GLN A 1 91 ? -23.848 -0.096 19.875 1.00 87.94 91 GLN A N 1
ATOM 739 C CA . GLN A 1 91 ? -25.098 -0.787 20.208 1.00 87.94 91 GLN A CA 1
ATOM 740 C C . GLN A 1 91 ? -25.212 -1.046 21.716 1.00 87.94 91 GLN A C 1
ATOM 742 O O . GLN A 1 91 ? -26.278 -0.852 22.286 1.00 87.94 91 GLN A O 1
ATOM 747 N N . ALA A 1 92 ? -24.102 -1.368 22.382 1.00 89.06 92 ALA A N 1
ATOM 748 C CA . ALA A 1 92 ? -24.022 -1.561 23.830 1.00 89.06 92 ALA A CA 1
ATOM 749 C C . ALA A 1 92 ? -23.910 -0.248 24.642 1.00 89.06 92 ALA A C 1
ATOM 751 O O . ALA A 1 92 ? -23.542 -0.276 25.815 1.00 89.06 92 ALA A O 1
ATOM 752 N N . GLY A 1 93 ? -24.153 0.916 24.029 1.00 89.12 93 GLY A N 1
ATOM 753 C CA . GLY A 1 93 ? -24.113 2.225 24.697 1.00 89.12 93 GLY A CA 1
ATOM 754 C C . GLY A 1 93 ? -22.712 2.795 24.969 1.00 89.12 93 GLY A C 1
ATOM 755 O O . GLY A 1 93 ? -22.584 3.952 25.368 1.00 89.12 93 GLY A O 1
ATOM 756 N N . ARG A 1 94 ? -21.633 2.055 24.685 1.00 83.19 94 ARG A N 1
ATOM 757 C CA . ARG A 1 94 ? -20.241 2.497 24.874 1.00 83.19 94 ARG A CA 1
ATOM 758 C C . ARG A 1 94 ? -19.761 3.330 23.685 1.00 83.19 94 ARG A C 1
ATOM 760 O O . ARG A 1 94 ? -19.107 2.851 22.761 1.00 83.19 94 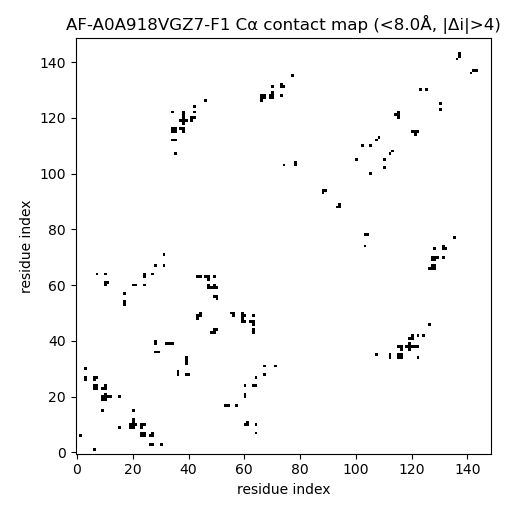ARG A O 1
ATOM 767 N N . ARG A 1 95 ? -20.079 4.626 23.698 1.00 81.31 95 ARG A N 1
ATOM 768 C CA . ARG A 1 95 ? -19.742 5.546 22.591 1.00 81.31 95 ARG A CA 1
ATOM 769 C C . ARG A 1 95 ? -18.352 6.175 22.678 1.00 81.31 95 ARG A C 1
ATOM 771 O O . ARG A 1 95 ? -17.883 6.696 21.666 1.00 81.31 95 ARG A O 1
ATOM 778 N N . ALA A 1 96 ? -17.669 6.069 23.819 1.00 75.38 96 ALA A N 1
ATOM 779 C CA . ALA A 1 96 ? -16.294 6.543 23.971 1.00 75.38 96 ALA A CA 1
ATOM 780 C C . ALA A 1 96 ? -15.379 5.894 22.917 1.00 75.38 96 ALA A C 1
ATOM 782 O O . ALA A 1 96 ? -15.471 4.691 22.656 1.00 75.38 96 ALA A O 1
ATOM 783 N N . VAL A 1 97 ? -14.559 6.704 22.246 1.00 67.88 97 VAL A N 1
ATOM 784 C CA . VAL A 1 97 ? -13.551 6.232 21.287 1.00 67.88 97 VAL A CA 1
ATOM 785 C C . VAL A 1 97 ? -12.297 5.853 22.079 1.00 67.88 97 VAL A C 1
ATOM 787 O O . VAL A 1 97 ? -11.908 6.633 22.948 1.00 67.88 97 VAL A O 1
ATOM 790 N N . PRO A 1 98 ? -11.652 4.707 21.795 1.00 67.94 98 PRO A N 1
ATOM 791 C CA . PRO A 1 98 ? -10.387 4.356 22.434 1.00 67.94 98 PRO A CA 1
ATOM 792 C C . PRO A 1 98 ? -9.345 5.475 22.285 1.00 67.94 98 PRO A C 1
ATOM 794 O O . PRO A 1 98 ? -9.132 5.985 21.180 1.00 67.94 98 PRO A O 1
ATOM 797 N N . ASN A 1 99 ? -8.712 5.853 23.398 1.00 61.69 99 ASN A N 1
ATOM 798 C CA . ASN A 1 99 ? -7.597 6.794 23.451 1.00 61.69 99 ASN A CA 1
ATOM 799 C C . ASN A 1 99 ? -6.376 6.075 24.059 1.00 61.69 99 ASN A C 1
ATOM 801 O O . ASN A 1 99 ? -6.487 5.610 25.193 1.00 61.69 99 ASN A O 1
ATOM 805 N N . PRO A 1 100 ? -5.239 5.966 23.347 1.00 65.19 100 PRO A N 1
ATOM 806 C CA . PRO A 1 100 ? -4.973 6.506 22.011 1.00 65.19 100 PRO A CA 1
ATOM 807 C C . PRO A 1 100 ? -5.735 5.784 20.895 1.00 65.19 100 PRO A C 1
ATOM 809 O O . PRO A 1 100 ? -6.019 4.590 20.978 1.00 65.19 100 PRO A O 1
ATOM 812 N N . ARG A 1 101 ? -6.021 6.512 19.803 1.00 67.25 101 ARG A N 1
ATOM 813 C CA . ARG A 1 101 ? -6.540 5.889 18.578 1.00 67.25 101 ARG A CA 1
ATOM 814 C C . ARG A 1 101 ? -5.545 4.832 18.082 1.00 67.25 101 ARG A C 1
ATOM 816 O O . ARG A 1 101 ? -4.331 5.093 18.128 1.00 67.25 101 ARG A O 1
ATOM 823 N N . PRO A 1 102 ? -6.033 3.690 17.558 1.00 71.00 102 PRO A N 1
ATOM 824 C CA . PRO A 1 102 ? -5.163 2.694 16.950 1.00 71.00 102 PRO A CA 1
ATOM 825 C C . PRO A 1 102 ? -4.270 3.341 15.891 1.00 71.00 102 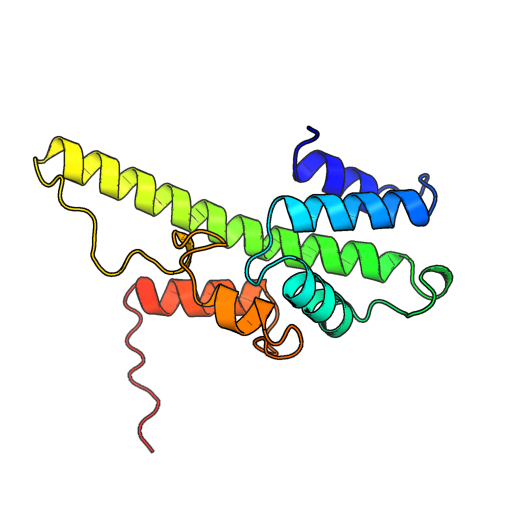PRO A C 1
ATOM 827 O O . PRO A 1 102 ? -4.729 4.213 15.152 1.00 71.00 102 PRO A O 1
ATOM 830 N N . TRP A 1 103 ? -2.997 2.949 15.819 1.00 66.00 103 TRP A N 1
ATOM 831 C CA . TRP A 1 103 ? -2.017 3.621 14.955 1.00 66.00 103 TRP A CA 1
ATOM 832 C C . TRP A 1 103 ? -2.425 3.612 13.471 1.00 66.00 103 TRP A C 1
ATOM 834 O O . TRP A 1 103 ? -2.147 4.579 12.777 1.00 66.00 103 TRP A O 1
ATOM 844 N N . TRP A 1 104 ? -3.168 2.597 13.009 1.00 68.44 104 TRP A N 1
ATOM 845 C CA . TRP A 1 104 ? -3.677 2.494 11.632 1.00 68.44 104 TRP A CA 1
ATOM 846 C C . TRP A 1 104 ? -4.915 3.355 11.334 1.00 68.44 104 TRP A C 1
ATOM 848 O O . TRP A 1 104 ? -5.320 3.465 10.177 1.00 68.44 104 TRP A O 1
ATOM 858 N N . LEU A 1 105 ? -5.534 3.927 12.374 1.00 66.25 105 LEU A N 1
ATOM 859 C CA . LEU A 1 105 ? -6.628 4.907 12.318 1.00 66.25 105 LEU A CA 1
ATOM 860 C C . LEU A 1 105 ? -6.137 6.337 12.547 1.00 66.25 105 LEU A C 1
ATOM 862 O O . LEU A 1 105 ? -6.936 7.278 12.484 1.00 66.25 105 LEU A O 1
ATOM 866 N N . ARG A 1 106 ? -4.848 6.517 12.851 1.00 63.53 106 ARG A N 1
ATOM 867 C CA . ARG A 1 106 ? -4.259 7.849 12.877 1.00 63.53 106 ARG A CA 1
ATOM 868 C C . ARG A 1 106 ? -4.223 8.345 11.436 1.00 63.53 106 ARG A C 1
ATOM 870 O O . ARG A 1 106 ? -3.765 7.652 10.534 1.00 63.53 106 ARG A O 1
ATOM 877 N N . SER A 1 107 ? -4.834 9.505 11.218 1.00 52.06 107 SER A N 1
ATOM 878 C CA . SER A 1 107 ? -4.819 10.177 9.920 1.00 52.06 107 SER A CA 1
ATOM 879 C C . SER A 1 107 ? -3.372 10.440 9.506 1.00 52.06 107 SER A C 1
ATOM 881 O O . SER A 1 107 ? -2.549 10.657 10.393 1.00 52.06 107 SER A O 1
ATOM 883 N N . ARG A 1 108 ? -3.117 10.573 8.192 1.00 48.91 108 ARG A N 1
ATOM 884 C CA . ARG A 1 108 ? -1.859 11.104 7.613 1.00 48.91 108 ARG A CA 1
ATOM 885 C C . ARG A 1 108 ? -1.345 12.365 8.345 1.00 48.91 108 ARG A C 1
ATOM 887 O O . ARG A 1 108 ? -0.172 12.707 8.252 1.00 48.91 108 ARG A O 1
ATOM 894 N N . TRP A 1 109 ? -2.242 13.081 9.028 1.00 39.53 109 TRP A N 1
ATOM 895 C CA . TRP A 1 109 ? -1.993 14.333 9.741 1.00 39.53 109 TRP A CA 1
ATOM 896 C C . TRP A 1 109 ? -1.901 14.213 11.277 1.00 39.53 109 TRP A C 1
ATOM 898 O O . TRP A 1 109 ? -1.424 15.151 11.903 1.00 39.53 109 TRP A O 1
ATOM 908 N N . ASP A 1 110 ? -2.310 13.084 11.872 1.00 48.53 110 ASP A N 1
ATOM 909 C CA . ASP A 1 110 ? -2.380 12.859 13.336 1.00 48.53 110 ASP A CA 1
ATOM 910 C C . ASP A 1 110 ? -1.550 11.641 13.808 1.00 48.53 110 ASP A C 1
ATOM 912 O O . ASP A 1 110 ? -1.625 11.206 14.964 1.00 48.53 110 ASP A O 1
ATOM 916 N N . GLY A 1 111 ? -0.776 11.035 12.907 1.00 50.41 111 GLY A N 1
ATOM 917 C CA . GLY A 1 111 ? 0.069 9.877 13.178 1.00 50.41 111 GLY A CA 1
ATOM 918 C C . GLY A 1 111 ? 1.551 10.204 13.403 1.00 50.41 111 GLY A C 1
ATOM 919 O O . GLY A 1 111 ? 1.982 11.346 13.236 1.00 50.41 111 GLY A O 1
ATOM 920 N N . PRO A 1 112 ? 2.377 9.181 13.710 1.00 50.12 112 PRO A N 1
ATOM 921 C CA . PRO A 1 112 ? 3.845 9.263 13.619 1.00 50.12 112 PRO A CA 1
ATOM 922 C C . PRO A 1 112 ? 4.354 9.705 12.230 1.00 50.12 112 PRO A C 1
ATOM 924 O O . PRO A 1 112 ? 5.540 9.970 12.067 1.00 50.12 112 PRO A O 1
ATOM 927 N N . ASP A 1 113 ? 3.456 9.863 11.259 1.00 52.75 113 ASP A N 1
ATOM 928 C CA . ASP A 1 113 ? 3.633 10.466 9.941 1.00 52.75 113 ASP A CA 1
ATOM 929 C C . ASP A 1 113 ? 4.403 11.785 9.964 1.00 52.75 113 ASP A C 1
ATOM 931 O O . ASP A 1 113 ? 5.143 12.056 9.025 1.00 52.75 113 ASP A O 1
ATOM 935 N N . ARG A 1 114 ? 4.332 12.587 11.037 1.00 53.81 114 ARG A N 1
ATOM 936 C CA . ARG A 1 114 ? 5.169 13.796 11.150 1.00 53.81 114 ARG A CA 1
ATOM 937 C C . ARG A 1 114 ? 6.668 13.471 11.112 1.00 53.81 114 ARG A C 1
ATOM 939 O O . ARG A 1 114 ? 7.421 14.227 10.508 1.00 53.81 114 ARG A O 1
ATOM 946 N N . VAL A 1 115 ? 7.085 12.346 11.699 1.00 60.25 115 VAL A N 1
ATOM 947 C CA . VAL A 1 115 ? 8.483 11.881 11.701 1.00 60.25 115 VAL A CA 1
ATOM 948 C C . VAL A 1 115 ? 8.909 11.464 10.295 1.00 60.25 115 VAL A C 1
ATOM 950 O O . VAL A 1 115 ? 9.968 11.875 9.837 1.00 60.25 115 VAL A O 1
ATOM 953 N N . TRP A 1 116 ? 8.061 10.724 9.579 1.00 60.09 116 TRP A N 1
ATOM 954 C CA . TRP A 1 116 ? 8.330 10.253 8.213 1.00 60.09 116 TRP A CA 1
ATOM 955 C C . TRP A 1 116 ? 8.215 11.365 7.156 1.00 60.09 116 TRP A C 1
ATOM 957 O O . TRP A 1 116 ? 8.854 11.329 6.106 1.00 60.09 116 TRP A O 1
ATOM 967 N N . HIS A 1 117 ? 7.394 12.382 7.427 1.00 61.84 117 HIS A N 1
ATOM 968 C CA . HIS A 1 117 ? 7.316 13.599 6.625 1.00 61.84 117 HIS A CA 1
ATOM 969 C C . HIS A 1 117 ? 8.564 14.475 6.792 1.00 61.84 117 HIS A C 1
ATOM 971 O O . HIS A 1 117 ? 8.990 15.084 5.810 1.00 61.84 117 HIS A O 1
ATOM 977 N N . GLN A 1 118 ? 9.127 14.542 8.005 1.00 66.56 118 GLN A N 1
ATOM 978 C CA . GLN A 1 118 ? 10.366 15.272 8.302 1.00 66.56 118 GLN A CA 1
ATOM 979 C C . GLN A 1 118 ? 11.601 14.547 7.762 1.00 66.56 118 GLN A C 1
ATOM 981 O O . GLN A 1 118 ? 12.468 15.193 7.179 1.00 66.56 118 GLN A O 1
ATOM 986 N N . ASP A 1 119 ? 11.650 13.223 7.905 1.00 75.44 119 ASP A N 1
ATOM 987 C CA . ASP A 1 119 ? 12.720 12.380 7.382 1.00 75.44 119 ASP A CA 1
ATOM 988 C C . ASP A 1 119 ? 12.142 11.145 6.663 1.00 75.44 119 ASP A C 1
ATOM 990 O O . ASP A 1 119 ? 11.822 10.141 7.307 1.00 75.44 119 ASP A O 1
ATOM 994 N N . PRO A 1 120 ? 12.016 11.197 5.322 1.00 75.19 120 PRO A N 1
ATOM 995 C CA . PRO A 1 120 ? 11.531 10.077 4.518 1.00 75.19 120 PRO A CA 1
ATOM 996 C C . PRO A 1 120 ? 12.434 8.837 4.515 1.00 75.19 120 PRO A C 1
ATOM 998 O O . PRO A 1 120 ? 11.990 7.791 4.042 1.00 75.19 120 PRO A O 1
ATOM 1001 N N . PHE A 1 121 ? 13.683 8.955 4.979 1.00 78.56 121 PHE A N 1
ATOM 1002 C CA . PHE A 1 121 ? 14.660 7.860 5.046 1.00 78.56 121 PHE A CA 1
ATOM 1003 C C . PHE A 1 121 ? 14.566 7.092 6.358 1.00 78.56 121 PHE A C 1
ATOM 1005 O O . PHE A 1 121 ? 14.941 5.923 6.451 1.00 78.56 121 PHE A O 1
ATOM 1012 N N . ARG A 1 122 ? 14.003 7.730 7.381 1.00 77.12 122 ARG A N 1
ATOM 1013 C CA . ARG A 1 122 ? 13.570 7.041 8.579 1.00 77.12 122 ARG A CA 1
ATOM 1014 C C . ARG A 1 122 ? 12.314 6.272 8.172 1.00 77.12 122 ARG A C 1
ATOM 1016 O O . ARG A 1 122 ? 11.277 6.856 7.923 1.00 77.12 122 ARG A O 1
ATOM 1023 N N . HIS A 1 123 ? 12.401 4.960 8.043 1.00 77.94 123 HIS A N 1
ATOM 1024 C CA . HIS A 1 123 ? 11.259 4.046 8.057 1.00 77.94 123 HIS A CA 1
ATOM 1025 C C . HIS A 1 123 ? 11.773 2.671 8.494 1.00 77.94 123 HIS A C 1
ATOM 1027 O O . HIS A 1 123 ? 12.970 2.400 8.362 1.00 77.94 123 HIS A O 1
ATOM 1033 N N . PRO A 1 124 ? 10.922 1.777 9.024 1.00 81.00 124 PRO A N 1
ATOM 1034 C CA . PRO A 1 124 ? 11.356 0.426 9.357 1.00 81.00 124 PRO A CA 1
ATOM 1035 C C . PRO A 1 124 ? 11.996 -0.267 8.138 1.00 81.00 124 PRO A C 1
ATOM 1037 O O . PRO A 1 124 ? 11.492 -0.095 7.024 1.00 81.00 124 PRO A O 1
ATOM 1040 N N . PRO A 1 125 ? 13.075 -1.051 8.318 1.00 80.62 125 PRO A N 1
ATOM 1041 C CA . PRO A 1 125 ? 13.711 -1.795 7.226 1.00 80.62 125 PRO A CA 1
ATOM 1042 C C . PRO A 1 125 ? 12.954 -3.086 6.860 1.00 80.62 125 PRO A C 1
ATOM 1044 O O . PRO A 1 125 ? 13.342 -3.798 5.942 1.00 80.62 125 PRO A O 1
ATOM 1047 N N . LEU A 1 126 ? 11.889 -3.413 7.599 1.00 83.81 126 LEU A N 1
ATOM 1048 C CA . LEU A 1 126 ? 11.049 -4.588 7.370 1.00 83.81 126 LEU A CA 1
ATOM 1049 C C . LEU A 1 126 ? 10.142 -4.373 6.165 1.00 83.81 126 LEU A C 1
ATOM 1051 O O . LEU A 1 126 ? 9.582 -3.291 6.036 1.00 83.81 126 LEU A O 1
ATOM 1055 N N . ARG A 1 127 ? 9.878 -5.428 5.387 1.00 86.81 127 ARG A N 1
ATOM 1056 C CA . ARG A 1 127 ? 8.835 -5.404 4.347 1.00 86.81 127 ARG A CA 1
ATOM 1057 C C . ARG A 1 127 ? 7.524 -4.858 4.912 1.00 86.81 127 ARG A C 1
ATOM 1059 O O . ARG A 1 127 ? 7.154 -5.199 6.040 1.00 86.81 127 ARG A O 1
ATOM 1066 N N . LEU A 1 128 ? 6.771 -4.093 4.122 1.00 85.06 128 LEU A N 1
ATOM 1067 C CA . LEU A 1 128 ? 5.511 -3.495 4.576 1.00 85.06 128 LEU A CA 1
ATOM 1068 C C . LEU A 1 128 ? 4.558 -4.553 5.143 1.00 85.06 128 LEU A C 1
ATOM 1070 O O . LEU A 1 128 ? 4.013 -4.379 6.230 1.00 85.06 128 LEU A O 1
ATOM 1074 N N . SER A 1 129 ? 4.382 -5.681 4.454 1.00 84.88 129 SER A N 1
ATOM 1075 C CA . SER A 1 129 ? 3.506 -6.759 4.926 1.00 84.88 129 SER A CA 1
ATOM 1076 C C . SER A 1 129 ? 3.944 -7.317 6.286 1.00 84.88 129 SER A C 1
ATOM 1078 O O . SER A 1 129 ? 3.106 -7.568 7.150 1.00 84.88 129 SER A O 1
ATOM 1080 N N . GLU A 1 130 ? 5.249 -7.455 6.519 1.00 86.31 130 GLU A N 1
ATOM 1081 C CA . GLU A 1 130 ? 5.797 -7.903 7.796 1.00 86.31 130 GLU A CA 1
ATOM 1082 C C . GLU A 1 130 ? 5.608 -6.856 8.896 1.00 86.31 130 GLU A C 1
ATOM 1084 O O . GLU A 1 130 ? 5.154 -7.195 9.990 1.00 86.31 130 GLU A O 1
ATOM 1089 N N . TYR A 1 131 ? 5.882 -5.583 8.601 1.00 85.44 131 TYR A N 1
ATOM 1090 C CA . TYR A 1 131 ? 5.617 -4.484 9.523 1.00 85.44 131 TYR A CA 1
ATOM 1091 C C . TYR A 1 131 ? 4.151 -4.496 9.976 1.00 85.44 131 TYR A C 1
ATOM 1093 O O . TYR A 1 131 ? 3.878 -4.492 11.176 1.00 85.44 131 TYR A O 1
ATOM 1101 N N . PHE A 1 132 ? 3.210 -4.608 9.036 1.00 83.88 132 PHE A N 1
ATOM 1102 C CA . PHE A 1 132 ? 1.781 -4.677 9.339 1.00 83.88 132 PHE A CA 1
ATOM 1103 C C . PHE A 1 132 ? 1.406 -5.912 10.166 1.00 83.88 132 PHE A C 1
ATOM 1105 O O . PHE A 1 132 ? 0.633 -5.784 11.112 1.00 83.88 132 PHE A O 1
ATOM 1112 N N . ARG A 1 133 ? 1.977 -7.091 9.882 1.00 85.38 133 ARG A N 1
ATOM 1113 C CA . ARG A 1 133 ? 1.760 -8.292 10.712 1.00 85.38 133 ARG A CA 1
ATOM 1114 C C . ARG A 1 133 ? 2.250 -8.092 12.142 1.00 85.38 133 ARG A C 1
ATOM 1116 O O . ARG A 1 133 ? 1.501 -8.371 13.072 1.00 85.38 133 ARG A O 1
ATOM 1123 N N . ARG A 1 134 ? 3.472 -7.577 12.323 1.00 83.50 134 ARG A N 1
ATOM 1124 C CA . ARG A 1 134 ? 4.042 -7.315 13.656 1.00 83.50 134 ARG A CA 1
ATOM 1125 C C . ARG A 1 134 ? 3.190 -6.319 14.430 1.00 83.50 134 ARG A C 1
ATOM 1127 O O . ARG A 1 134 ? 2.871 -6.551 15.590 1.00 83.50 134 ARG A O 1
ATOM 1134 N N . GLN A 1 135 ? 2.776 -5.237 13.779 1.00 79.50 135 GLN A N 1
ATOM 1135 C CA . GLN A 1 135 ? 1.901 -4.261 14.410 1.00 79.50 135 GLN A CA 1
ATOM 1136 C C . GLN A 1 135 ? 0.530 -4.858 14.763 1.00 79.50 135 GLN A C 1
ATOM 1138 O O . GLN A 1 135 ? 0.033 -4.624 15.860 1.00 79.50 135 GLN A O 1
ATOM 1143 N N . ASN A 1 136 ? -0.071 -5.665 13.886 1.00 77.94 136 ASN A N 1
ATOM 1144 C CA . ASN A 1 136 ? -1.335 -6.339 14.184 1.00 77.94 136 ASN A CA 1
ATOM 1145 C C . ASN A 1 136 ? -1.195 -7.315 15.365 1.00 77.94 136 ASN A C 1
ATOM 1147 O O . ASN A 1 136 ? -2.084 -7.347 16.210 1.00 77.94 136 ASN A O 1
ATOM 1151 N N . ALA A 1 137 ? -0.078 -8.043 15.475 1.00 80.25 137 ALA A N 1
ATOM 1152 C CA . ALA A 1 137 ? 0.194 -8.946 16.596 1.00 80.25 137 ALA A CA 1
ATOM 1153 C C . ALA A 1 137 ? 0.295 -8.203 17.941 1.00 80.25 137 ALA A C 1
ATOM 1155 O O . ALA A 1 137 ? -0.337 -8.614 18.913 1.00 80.25 137 ALA A O 1
ATOM 1156 N N . ILE A 1 138 ? 1.000 -7.064 17.974 1.00 74.19 138 ILE A N 1
ATOM 1157 C CA . ILE A 1 138 ? 1.120 -6.212 19.173 1.00 74.19 138 ILE A CA 1
ATOM 1158 C C . ILE A 1 138 ? -0.263 -5.781 19.690 1.00 74.19 138 ILE A C 1
ATOM 1160 O O . ILE A 1 138 ? -0.480 -5.691 20.894 1.00 74.19 138 ILE A O 1
ATOM 1164 N N . LEU A 1 139 ? -1.224 -5.538 18.794 1.00 66.00 139 LEU A N 1
ATOM 1165 C CA . LEU A 1 139 ? -2.577 -5.098 19.165 1.00 66.00 139 LEU A CA 1
ATOM 1166 C C . LEU A 1 139 ? -3.600 -6.215 19.306 1.00 66.00 139 LEU A C 1
ATOM 1168 O O . LEU A 1 139 ? -4.672 -5.974 19.856 1.00 66.00 139 LEU A O 1
ATOM 1172 N N . GLY A 1 140 ? -3.289 -7.404 18.800 1.00 61.38 140 GLY A N 1
ATOM 1173 C CA . GLY A 1 140 ? -4.035 -8.627 19.069 1.00 61.38 140 GLY A CA 1
ATOM 1174 C C . GLY A 1 140 ? -3.751 -9.205 20.456 1.00 61.38 140 GLY A C 1
ATOM 1175 O O . GLY A 1 140 ? -4.389 -10.183 20.823 1.00 61.38 140 GLY A O 1
ATOM 1176 N N . GLY A 1 141 ? -2.827 -8.614 21.226 1.00 48.72 141 GLY A N 1
ATOM 1177 C CA . GLY A 1 141 ? -2.459 -9.107 22.552 1.00 48.72 141 GLY A CA 1
ATOM 1178 C C . GLY A 1 141 ? -1.468 -10.269 22.522 1.00 48.72 141 GLY A C 1
ATOM 1179 O O . GLY A 1 141 ? -1.434 -11.043 23.472 1.00 48.72 141 GLY A O 1
ATOM 1180 N N . ALA A 1 142 ? -0.652 -10.405 21.466 1.00 41.97 142 ALA A N 1
ATOM 1181 C CA . ALA A 1 142 ? 0.540 -11.236 21.575 1.00 41.97 142 ALA A CA 1
ATOM 1182 C C . ALA A 1 142 ? 1.454 -10.578 22.616 1.00 41.97 142 ALA A C 1
ATOM 1184 O O . ALA A 1 142 ? 2.044 -9.527 22.348 1.00 41.97 142 ALA A O 1
ATOM 1185 N N . GLU A 1 143 ? 1.514 -11.154 23.818 1.00 37.31 143 GLU A N 1
ATOM 1186 C CA . GLU A 1 143 ? 2.537 -10.810 24.792 1.00 37.31 143 GLU A CA 1
ATOM 1187 C C . GLU A 1 143 ? 3.888 -10.814 24.073 1.00 37.31 143 GLU A C 1
ATOM 1189 O O . GLU A 1 143 ? 4.359 -11.843 23.593 1.00 37.31 143 GLU A O 1
ATOM 1194 N N . LEU A 1 144 ? 4.543 -9.657 24.013 1.00 38.59 144 LEU A N 1
ATOM 1195 C CA . LEU A 1 144 ? 5.983 -9.602 23.799 1.00 38.59 144 LEU A CA 1
ATOM 1196 C C . LEU A 1 144 ? 6.678 -10.022 25.106 1.00 38.59 144 LEU A C 1
ATOM 1198 O O . LEU A 1 144 ? 7.493 -9.285 25.660 1.00 38.59 144 LEU A O 1
ATOM 1202 N N . SER A 1 145 ? 6.340 -11.203 25.625 1.00 36.06 145 SER A N 1
ATOM 1203 C CA . SER A 1 145 ? 7.115 -11.910 26.637 1.00 36.06 145 SER A CA 1
ATOM 1204 C C . SER A 1 145 ? 8.344 -12.487 25.933 1.00 3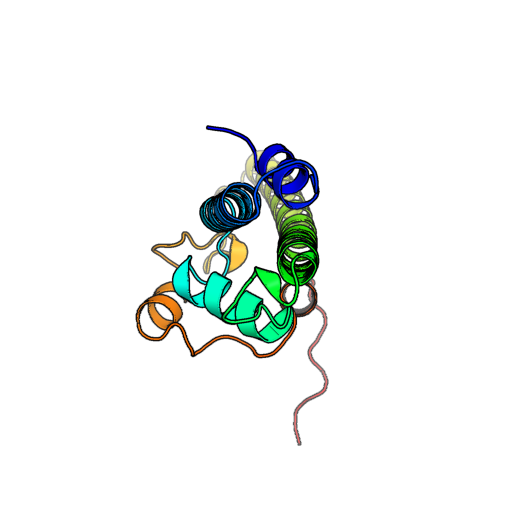6.06 145 SER A C 1
ATOM 1206 O O . SER A 1 145 ? 8.388 -13.651 25.554 1.00 36.06 145 SER A O 1
ATOM 1208 N N . GLY A 1 146 ? 9.344 -11.639 25.666 1.00 33.91 146 GLY A N 1
ATOM 1209 C CA . GLY A 1 146 ? 10.538 -12.139 24.983 1.00 33.91 146 GLY A CA 1
ATOM 1210 C C . GLY A 1 146 ? 11.724 -11.216 24.752 1.00 33.91 146 GLY A C 1
ATOM 1211 O O . GLY A 1 146 ? 12.679 -11.688 24.153 1.00 33.91 146 GLY A O 1
ATOM 1212 N N . LEU A 1 147 ? 11.733 -9.952 25.191 1.00 32.56 147 LEU A N 1
ATOM 1213 C CA . LEU A 1 147 ? 12.949 -9.124 25.114 1.00 32.56 147 LEU A CA 1
ATOM 1214 C C . LEU A 1 147 ? 13.135 -8.280 26.385 1.00 32.56 147 LEU A C 1
ATOM 1216 O O . LEU A 1 147 ? 12.977 -7.061 26.385 1.00 32.56 147 LEU A O 1
ATOM 1220 N N . ARG A 1 148 ? 13.482 -8.960 27.483 1.00 31.03 148 ARG A N 1
ATOM 1221 C CA . ARG A 1 148 ? 14.403 -8.429 28.496 1.00 31.03 148 ARG A CA 1
ATOM 1222 C C . ARG A 1 148 ? 15.625 -9.339 28.517 1.00 31.03 148 ARG A C 1
ATOM 1224 O O . ARG A 1 148 ? 15.504 -10.507 28.873 1.00 31.03 148 ARG A O 1
ATOM 1231 N N . GLY A 1 149 ? 16.755 -8.773 28.126 1.00 31.61 149 GLY A N 1
ATOM 1232 C CA . GLY A 1 149 ? 18.110 -9.263 28.330 1.00 31.61 149 GLY A CA 1
ATOM 1233 C C . GLY A 1 149 ? 18.997 -8.038 28.379 1.00 31.61 149 GLY A C 1
ATOM 1234 O O . GLY A 1 149 ? 18.887 -7.245 27.417 1.00 31.61 149 GLY A O 1
#